Protein AF-A0A4V5ZZ58-F1 (afdb_monomer_lite)

Secondary structure (DSSP, 8-state):
-PPPHHHHHHHHHHHHHHHHHHHHTT-SS--PPP--EEEETTTTEEEE------BSS-HHHHHHTT---EEGGGGTS-TT-EE--S-S-HHHHHHHHHHHHHHHHHHHHT---

Structure (mmCIF, N/CA/C/O backbone):
data_AF-A0A4V5ZZ58-F1
#
_entry.id   AF-A0A4V5ZZ58-F1
#
loop_
_atom_site.group_PDB
_atom_site.id
_atom_site.type_symbol
_atom_site.label_atom_id
_atom_site.label_alt_id
_atom_site.label_comp_id
_atom_site.label_asym_id
_atom_site.label_entity_id
_atom_site.label_seq_id
_atom_site.pdbx_PDB_ins_code
_atom_site.Cartn_x
_atom_site.Cartn_y
_atom_site.Cartn_z
_atom_site.occupancy
_atom_site.B_iso_or_equiv
_atom_site.auth_seq_id
_atom_site.auth_comp_id
_atom_site.auth_asym_id
_atom_site.auth_atom_id
_atom_site.pdbx_PDB_model_num
ATOM 1 N N . MET A 1 1 ? -9.310 16.279 23.016 1.00 46.38 1 MET A N 1
ATOM 2 C CA . MET A 1 1 ? -9.8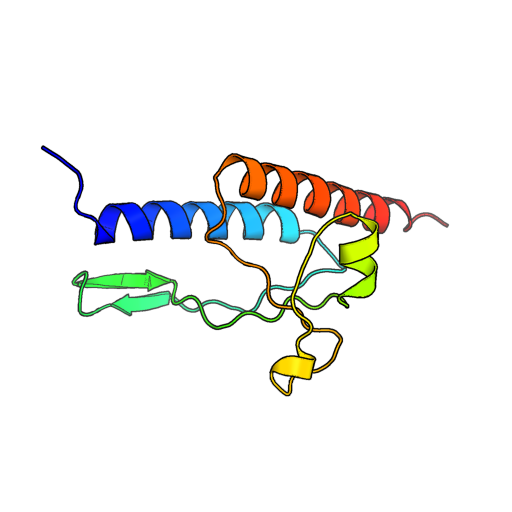75 14.924 22.858 1.00 46.38 1 MET A CA 1
ATOM 3 C C . MET A 1 1 ? -9.205 14.312 21.644 1.00 46.38 1 MET A C 1
ATOM 5 O O . MET A 1 1 ? -9.253 14.936 20.596 1.00 46.38 1 MET A O 1
ATOM 9 N N . GLY A 1 2 ? -8.466 13.216 21.815 1.00 61.75 2 GLY A N 1
ATOM 10 C CA . GLY A 1 2 ? -7.786 12.545 20.703 1.00 61.75 2 GLY A CA 1
ATOM 11 C C . GLY A 1 2 ? -8.760 11.665 19.925 1.00 61.75 2 GLY A C 1
ATOM 12 O O . GLY A 1 2 ? -9.685 11.115 20.521 1.00 61.75 2 GLY A O 1
ATOM 13 N N . GLU A 1 3 ? -8.560 11.550 18.615 1.00 74.06 3 GLU A N 1
ATOM 14 C CA . GLU A 1 3 ? -9.274 10.570 17.794 1.00 74.06 3 GLU A CA 1
ATOM 15 C C . GLU A 1 3 ? -8.974 9.140 18.271 1.00 74.06 3 GLU A C 1
ATOM 17 O O . GLU A 1 3 ? -7.885 8.843 18.772 1.00 74.06 3 GLU A O 1
ATOM 22 N N . ASN A 1 4 ? -9.949 8.240 18.116 1.00 88.25 4 ASN A N 1
ATOM 23 C CA . ASN A 1 4 ? -9.780 6.824 18.419 1.00 88.25 4 ASN A CA 1
ATOM 24 C C . ASN A 1 4 ? -8.668 6.235 17.532 1.00 88.25 4 ASN A C 1
ATOM 26 O O . ASN A 1 4 ? -8.698 6.383 16.310 1.00 88.25 4 ASN A O 1
ATOM 30 N N . PHE A 1 5 ? -7.709 5.525 18.136 1.00 90.00 5 PHE A N 1
ATOM 31 C CA . PHE A 1 5 ? -6.580 4.909 17.431 1.00 90.00 5 PHE A CA 1
ATOM 32 C C . PHE A 1 5 ? -7.003 4.067 16.216 1.00 90.00 5 PHE A C 1
ATOM 34 O O . PHE A 1 5 ? -6.342 4.106 15.175 1.00 90.00 5 PHE A O 1
ATOM 41 N N . PHE A 1 6 ? -8.099 3.311 16.331 1.00 88.25 6 PHE A N 1
ATOM 42 C CA . PHE A 1 6 ? -8.598 2.464 15.251 1.00 88.25 6 PHE A CA 1
ATOM 43 C C . PHE A 1 6 ? -9.197 3.284 14.108 1.00 88.25 6 PHE A C 1
ATOM 45 O O . PHE A 1 6 ? -8.939 2.977 12.946 1.00 88.25 6 PHE A O 1
ATOM 52 N N . GLU A 1 7 ? -9.948 4.339 14.424 1.00 87.31 7 GLU A N 1
ATOM 53 C CA . GLU A 1 7 ? -10.542 5.235 13.424 1.00 87.31 7 GLU A CA 1
ATOM 54 C C . GLU A 1 7 ? -9.459 6.016 12.682 1.00 87.31 7 GLU A C 1
ATOM 56 O O . GLU A 1 7 ? -9.459 6.041 11.450 1.00 87.31 7 GLU A O 1
ATOM 61 N N . TYR A 1 8 ? -8.485 6.551 13.422 1.00 89.75 8 TYR A N 1
ATOM 62 C CA . TYR A 1 8 ? -7.332 7.254 12.870 1.00 89.75 8 TYR A CA 1
ATOM 63 C C . TYR A 1 8 ? -6.489 6.340 11.969 1.00 89.75 8 TYR A C 1
ATOM 65 O O . TYR A 1 8 ? -6.187 6.664 10.823 1.00 89.75 8 TYR A O 1
ATOM 73 N N . SER A 1 9 ? -6.146 5.140 12.440 1.00 88.69 9 SER A N 1
ATOM 74 C CA . SER A 1 9 ? -5.342 4.202 11.644 1.00 88.69 9 SER A CA 1
ATOM 75 C C . SER A 1 9 ? -6.087 3.733 10.391 1.00 88.69 9 SER A C 1
ATOM 77 O O . SER A 1 9 ? -5.491 3.593 9.318 1.00 88.69 9 SER A O 1
ATOM 79 N N . HIS A 1 10 ? -7.398 3.503 10.508 1.00 87.44 10 HIS A N 1
ATOM 80 C CA . HIS A 1 10 ? -8.242 3.125 9.382 1.00 87.44 10 HIS A CA 1
ATOM 81 C C . HIS A 1 10 ? -8.364 4.258 8.355 1.00 87.44 10 HIS A C 1
ATOM 83 O O . HIS A 1 10 ? -8.265 3.983 7.158 1.00 87.44 10 HIS A O 1
ATOM 89 N N . SER A 1 11 ? -8.536 5.515 8.783 1.00 89.06 11 SER A N 1
ATOM 90 C CA . SER A 1 11 ? -8.635 6.664 7.873 1.00 89.06 11 SER A CA 1
ATOM 91 C C . SER A 1 11 ? -7.345 6.857 7.070 1.00 89.06 11 SER A C 1
ATOM 93 O O . SER A 1 11 ? -7.405 6.935 5.841 1.00 89.06 11 SER A O 1
ATOM 95 N N . ILE A 1 12 ? -6.183 6.786 7.729 1.00 92.06 12 ILE A N 1
ATOM 96 C CA . ILE A 1 12 ? -4.867 6.882 7.083 1.00 92.06 12 ILE A CA 1
ATOM 97 C C . ILE A 1 12 ? -4.669 5.758 6.062 1.00 92.06 12 ILE A C 1
ATOM 99 O O . ILE A 1 12 ? -4.280 6.003 4.919 1.00 92.06 12 ILE A O 1
ATOM 103 N N . LEU A 1 13 ? -4.943 4.504 6.434 1.00 89.81 13 LEU A N 1
ATOM 104 C CA . LEU A 1 13 ? -4.768 3.381 5.509 1.00 89.81 13 LEU A CA 1
ATOM 105 C C . LEU A 1 13 ? -5.755 3.432 4.343 1.00 89.81 13 LEU A C 1
ATOM 107 O O . LEU A 1 13 ? -5.369 3.117 3.215 1.00 89.81 13 LEU A O 1
ATOM 111 N N . LYS A 1 14 ? -6.999 3.853 4.588 1.00 88.31 14 LYS A N 1
ATOM 112 C CA . LYS A 1 14 ? -8.005 4.056 3.543 1.00 88.31 14 LYS A CA 1
ATOM 113 C C . LYS A 1 14 ? -7.530 5.095 2.525 1.00 88.31 14 LYS A C 1
ATOM 115 O O . LYS A 1 14 ? -7.509 4.780 1.335 1.00 88.31 14 LYS A O 1
ATOM 120 N N . GLU A 1 15 ? -7.084 6.265 2.983 1.00 91.94 15 GLU A N 1
ATOM 121 C CA . GLU A 1 15 ? -6.559 7.333 2.121 1.00 91.94 15 GLU A CA 1
ATOM 122 C C . GLU A 1 15 ? -5.373 6.835 1.285 1.00 91.94 15 GLU A C 1
ATOM 124 O O . GLU A 1 15 ? -5.353 6.974 0.059 1.00 91.94 15 GLU A O 1
ATOM 129 N N . ARG A 1 16 ? -4.396 6.175 1.919 1.00 92.88 16 ARG A N 1
ATOM 130 C CA . ARG A 1 16 ? -3.221 5.638 1.216 1.00 92.88 16 ARG A CA 1
ATOM 131 C C . ARG A 1 16 ? -3.605 4.628 0.138 1.00 92.88 16 ARG A C 1
ATOM 133 O O . ARG A 1 16 ? -3.052 4.651 -0.962 1.00 92.88 16 ARG A O 1
ATOM 140 N N . TRP A 1 17 ? -4.567 3.754 0.424 1.00 89.12 17 TRP A N 1
ATOM 141 C CA . TRP A 1 17 ? -5.080 2.794 -0.550 1.00 89.12 17 TRP A CA 1
ATOM 142 C C . TRP A 1 17 ? -5.814 3.461 -1.718 1.00 89.12 17 TRP A C 1
ATOM 144 O O . TRP A 1 17 ? -5.683 3.002 -2.853 1.00 89.12 17 TRP A O 1
ATOM 154 N N . GLU A 1 18 ? -6.579 4.522 -1.467 1.00 89.44 18 GLU A N 1
ATOM 155 C CA . GLU A 1 18 ? 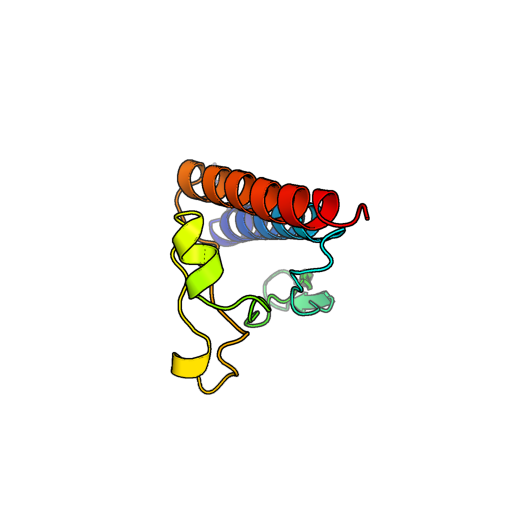-7.255 5.304 -2.510 1.00 89.44 18 GLU A CA 1
ATOM 156 C C . GLU A 1 18 ? -6.249 6.021 -3.413 1.00 89.44 18 GLU A C 1
ATOM 158 O O . GLU A 1 18 ? -6.326 5.896 -4.637 1.00 89.44 18 GLU A O 1
ATOM 163 N N . ARG A 1 19 ? -5.245 6.678 -2.827 1.00 93.00 19 ARG A N 1
ATOM 164 C CA . ARG A 1 19 ? -4.175 7.361 -3.567 1.00 93.00 19 ARG A CA 1
ATOM 165 C C . ARG A 1 19 ? -3.370 6.395 -4.429 1.00 93.00 19 ARG A C 1
ATOM 167 O O . ARG A 1 19 ? -3.174 6.652 -5.614 1.00 93.00 19 ARG A O 1
ATOM 174 N N . LEU A 1 20 ? -2.977 5.249 -3.873 1.00 90.88 20 LEU A N 1
ATOM 175 C CA . LEU A 1 20 ? -2.288 4.205 -4.629 1.00 90.88 20 LEU A CA 1
ATOM 176 C C . LEU A 1 20 ? -3.142 3.697 -5.797 1.00 90.88 20 LEU A C 1
ATOM 178 O O . LEU A 1 20 ? -2.642 3.588 -6.916 1.00 90.88 20 LEU A O 1
ATOM 182 N N . ARG A 1 21 ? -4.431 3.411 -5.559 1.00 88.19 21 ARG A N 1
ATOM 183 C CA . ARG A 1 21 ? -5.361 2.989 -6.618 1.00 88.19 21 ARG A CA 1
ATOM 184 C C . ARG A 1 21 ? -5.465 4.026 -7.724 1.00 88.19 21 ARG A C 1
ATOM 186 O O . ARG A 1 21 ? -5.475 3.632 -8.881 1.00 88.19 21 ARG A O 1
ATOM 193 N N . ASN A 1 22 ? -5.516 5.311 -7.386 1.00 90.00 22 ASN A N 1
ATOM 194 C CA . ASN A 1 22 ? -5.578 6.379 -8.379 1.00 90.00 22 ASN A CA 1
ATOM 195 C C . ASN A 1 22 ? -4.328 6.404 -9.266 1.00 90.00 22 ASN A C 1
ATOM 197 O O . ASN A 1 22 ? -4.473 6.471 -10.483 1.00 90.00 22 ASN A O 1
ATOM 201 N N . VAL A 1 23 ? -3.132 6.255 -8.684 1.00 89.81 23 VAL A N 1
ATOM 202 C CA . VAL A 1 23 ? -1.869 6.195 -9.444 1.00 89.81 23 VAL A CA 1
ATOM 203 C C . VAL A 1 23 ? -1.843 4.991 -10.390 1.00 89.81 23 VAL A C 1
ATOM 205 O O . VAL A 1 23 ? -1.512 5.125 -11.564 1.00 89.81 23 VAL A O 1
ATOM 208 N N . VAL A 1 24 ? -2.241 3.804 -9.922 1.00 87.25 24 VAL A N 1
ATOM 209 C CA . VAL A 1 24 ? -2.171 2.587 -10.751 1.00 87.25 24 VAL A CA 1
ATOM 210 C C . VAL A 1 24 ? -3.371 2.384 -11.681 1.00 87.25 24 VAL A C 1
ATOM 212 O O . VAL A 1 24 ? -3.320 1.489 -12.520 1.00 87.25 24 VAL A O 1
ATOM 215 N N . LYS A 1 25 ? -4.452 3.168 -11.548 1.00 85.06 25 LYS A N 1
ATOM 216 C CA . LYS A 1 25 ? -5.736 2.944 -12.243 1.00 85.06 25 LYS A CA 1
ATOM 217 C C . LYS A 1 25 ? -5.578 2.839 -13.759 1.00 85.06 25 LYS A C 1
ATOM 219 O O . LYS A 1 25 ? -6.248 2.023 -14.384 1.00 85.06 25 LYS A O 1
ATOM 224 N N . ASN A 1 26 ? -4.687 3.650 -14.322 1.00 77.75 26 ASN A N 1
ATOM 225 C CA . ASN A 1 26 ? -4.427 3.716 -15.761 1.00 77.75 26 ASN A CA 1
ATOM 226 C C . ASN A 1 26 ? -3.149 2.967 -16.167 1.00 77.75 26 ASN A C 1
ATOM 228 O O . ASN A 1 26 ? -2.710 3.058 -17.313 1.00 77.75 26 ASN A O 1
ATOM 232 N N . SER A 1 27 ? -2.526 2.239 -15.240 1.00 81.56 27 SER A N 1
ATOM 233 C CA . SER A 1 27 ? -1.325 1.477 -15.542 1.00 81.56 27 SER A CA 1
ATOM 234 C C . SER A 1 27 ? -1.662 0.205 -16.309 1.00 81.56 27 SER A C 1
ATOM 236 O O . SER A 1 27 ? -2.523 -0.574 -15.907 1.00 81.56 27 SER A O 1
ATOM 238 N N . ARG A 1 28 ? -0.911 -0.056 -17.382 1.00 77.88 28 ARG A N 1
ATOM 239 C CA . ARG A 1 28 ? -0.925 -1.351 -18.083 1.00 77.88 28 ARG A CA 1
ATOM 240 C C . ARG A 1 28 ? 0.071 -2.357 -17.498 1.00 77.88 28 ARG A C 1
ATOM 242 O O . ARG A 1 28 ? 0.047 -3.526 -17.869 1.00 77.88 28 ARG A O 1
ATOM 249 N N . VAL A 1 29 ? 0.947 -1.907 -16.596 1.00 76.06 29 VAL A N 1
ATOM 250 C CA . VAL A 1 29 ? 2.047 -2.709 -16.034 1.00 76.06 29 VAL A CA 1
ATOM 251 C C . VAL A 1 29 ? 1.867 -3.080 -14.572 1.00 76.06 29 VAL A C 1
ATOM 253 O O . VAL A 1 29 ? 2.442 -4.070 -14.130 1.00 76.06 29 VAL A O 1
ATOM 256 N N . PHE A 1 30 ? 1.050 -2.335 -13.830 1.00 79.62 30 PHE A N 1
ATOM 257 C CA . PHE A 1 30 ? 0.700 -2.666 -12.457 1.00 79.62 30 PHE A CA 1
ATOM 258 C C . PHE A 1 30 ? -0.742 -3.132 -12.370 1.00 79.62 30 PHE A C 1
ATOM 260 O O . PHE A 1 30 ? -1.648 -2.542 -12.947 1.00 79.62 30 PHE A O 1
ATOM 267 N N . SER A 1 31 ? -0.964 -4.159 -11.558 1.00 79.38 31 SER A N 1
ATOM 268 C CA . SER A 1 31 ? -2.297 -4.510 -11.092 1.00 79.38 31 SER A CA 1
ATOM 269 C C . SER A 1 31 ? -2.282 -4.635 -9.581 1.00 79.38 31 SER A C 1
ATOM 271 O O . SER A 1 31 ? -1.354 -5.226 -9.017 1.00 79.38 31 SER A O 1
ATOM 273 N N . LEU A 1 32 ? -3.347 -4.161 -8.954 1.00 83.12 32 LEU A N 1
ATOM 274 C CA . LEU A 1 32 ? -3.646 -4.433 -7.556 1.00 83.12 32 LEU A CA 1
ATOM 275 C C . LEU A 1 32 ? -4.674 -5.564 -7.465 1.00 83.12 32 LEU A C 1
ATOM 277 O O . LEU A 1 32 ? -5.476 -5.731 -8.391 1.00 83.12 32 LEU A O 1
ATOM 281 N N . PRO A 1 33 ? -4.688 -6.337 -6.368 1.00 79.31 33 PRO A N 1
ATOM 282 C CA . PRO A 1 33 ? -5.806 -7.236 -6.109 1.00 79.31 33 PRO A CA 1
ATOM 283 C C . PRO A 1 33 ? -7.112 -6.437 -5.979 1.00 79.31 33 PRO A C 1
ATOM 285 O O . PRO A 1 33 ? -7.130 -5.250 -5.635 1.00 79.31 33 PRO A O 1
ATOM 288 N N . LYS A 1 34 ? -8.229 -7.114 -6.237 1.00 75.69 34 LYS A N 1
ATOM 289 C CA . LYS A 1 34 ? -9.554 -6.547 -5.993 1.00 75.69 34 LYS A CA 1
ATOM 290 C C . LYS A 1 34 ? -9.857 -6.618 -4.499 1.00 75.69 34 LYS A C 1
ATOM 292 O O . LYS A 1 34 ? -9.648 -7.654 -3.875 1.00 75.69 34 LYS A O 1
ATOM 297 N N . TYR A 1 35 ? -10.384 -5.528 -3.953 1.00 73.56 35 TYR A N 1
ATOM 298 C CA . TYR A 1 35 ? -10.793 -5.446 -2.555 1.00 73.56 35 TYR A CA 1
ATOM 299 C C . TYR A 1 35 ? -12.311 -5.339 -2.471 1.00 73.56 35 TYR A C 1
ATOM 301 O O . TYR A 1 35 ? -12.850 -4.280 -2.809 1.00 73.56 35 TYR A O 1
ATOM 309 N N . PRO A 1 36 ? -13.015 -6.414 -2.078 1.00 77.69 36 PRO A N 1
ATOM 310 C CA . PRO A 1 36 ? -14.450 -6.338 -1.870 1.00 77.69 36 PRO A CA 1
ATOM 311 C C . PRO A 1 36 ? -14.771 -5.448 -0.662 1.00 77.69 36 PRO A C 1
ATOM 313 O O . PRO A 1 36 ? -13.970 -5.298 0.267 1.00 77.69 36 PRO A O 1
ATOM 316 N N . ARG A 1 37 ? -15.961 -4.840 -0.698 1.00 83.06 37 ARG A N 1
ATOM 317 C CA . ARG A 1 37 ? -16.580 -4.272 0.501 1.00 83.06 37 ARG A CA 1
ATOM 318 C C . ARG A 1 37 ? -17.200 -5.413 1.292 1.00 83.06 37 ARG A C 1
ATOM 320 O O . ARG A 1 37 ? -17.891 -6.235 0.700 1.00 83.06 37 ARG A O 1
ATOM 327 N N . ASP A 1 38 ? -16.963 -5.421 2.594 1.00 87.38 38 ASP A N 1
ATOM 328 C CA . ASP A 1 38 ? -17.515 -6.414 3.509 1.00 87.38 38 ASP A CA 1
ATOM 329 C C . ASP A 1 38 ? -17.936 -5.758 4.827 1.00 87.38 38 ASP A C 1
ATOM 331 O O . ASP A 1 38 ? -17.504 -4.645 5.140 1.00 87.38 38 ASP A O 1
ATOM 335 N N . TYR A 1 39 ? -18.807 -6.419 5.578 1.00 88.19 39 TYR A N 1
ATOM 336 C CA . TYR A 1 39 ? -19.306 -5.912 6.847 1.00 88.19 39 TYR A CA 1
ATOM 337 C C . TYR A 1 39 ? -18.275 -6.121 7.960 1.00 88.19 39 TYR A C 1
ATOM 339 O O . TYR A 1 39 ? -17.784 -7.227 8.185 1.00 88.19 39 TYR A O 1
ATOM 347 N N . CYS A 1 40 ? -17.937 -5.051 8.678 1.00 88.38 40 CYS A N 1
ATOM 348 C CA . CYS A 1 40 ? -17.017 -5.096 9.804 1.00 88.38 40 CYS A CA 1
ATOM 349 C C . CYS A 1 40 ? -17.793 -5.032 11.122 1.00 88.38 40 CYS A C 1
ATOM 351 O O . CYS A 1 40 ? -18.318 -3.985 11.495 1.00 88.38 40 CYS A O 1
ATOM 353 N N . ASN A 1 41 ? -17.797 -6.136 11.875 1.00 91.69 41 ASN A N 1
ATOM 354 C CA . ASN A 1 41 ? -18.474 -6.210 13.177 1.00 91.69 41 ASN A CA 1
ATOM 355 C C . ASN A 1 41 ? -17.903 -5.232 14.215 1.00 91.69 41 ASN A C 1
ATOM 357 O O . ASN A 1 41 ? -18.620 -4.814 15.114 1.00 91.69 41 ASN A O 1
ATOM 361 N N . PHE A 1 42 ? -16.623 -4.865 14.098 1.00 88.56 42 PHE A N 1
ATOM 362 C CA . PHE A 1 42 ? -15.980 -3.934 15.026 1.00 88.56 42 PHE A CA 1
ATOM 363 C C . PHE A 1 42 ? -16.471 -2.493 14.836 1.00 88.56 42 PHE A C 1
ATOM 365 O O . PHE A 1 42 ? -16.737 -1.803 15.813 1.00 88.56 42 PHE A O 1
ATOM 372 N N . THR A 1 43 ? -16.610 -2.038 13.585 1.00 84.88 43 THR A N 1
ATOM 373 C CA . THR A 1 43 ? -17.077 -0.674 13.273 1.00 84.88 43 THR A CA 1
ATOM 374 C C . THR A 1 43 ? -18.592 -0.590 13.089 1.00 84.88 43 THR A C 1
ATOM 376 O O . THR A 1 43 ? -19.127 0.510 12.955 1.00 84.88 43 THR A O 1
ATOM 379 N N . GLY A 1 44 ? -19.277 -1.735 13.013 1.00 88.75 44 GLY A N 1
ATOM 380 C CA . GLY A 1 44 ? -20.706 -1.831 12.718 1.00 88.75 44 GLY A CA 1
ATOM 381 C C . GLY A 1 44 ? -21.083 -1.395 11.298 1.00 88.75 44 GLY A C 1
ATOM 382 O O . GLY A 1 44 ? -22.255 -1.137 11.037 1.00 88.75 44 GLY A O 1
ATOM 383 N N . ASN A 1 45 ? -20.114 -1.280 10.384 1.00 85.69 45 ASN A N 1
ATOM 384 C CA . ASN A 1 45 ? -20.287 -0.689 9.056 1.00 85.69 45 ASN A CA 1
ATOM 385 C C . ASN A 1 45 ? -19.587 -1.504 7.958 1.00 85.69 45 ASN A C 1
ATOM 387 O O . ASN A 1 45 ? -18.702 -2.316 8.223 1.00 85.69 45 ASN A O 1
ATOM 391 N N . PHE A 1 46 ? -19.954 -1.258 6.696 1.00 83.69 46 PHE A N 1
ATOM 392 C CA . PHE A 1 46 ? -19.246 -1.839 5.553 1.00 83.69 46 PHE A CA 1
ATOM 393 C C . PHE A 1 46 ? -17.896 -1.148 5.327 1.00 83.69 46 PHE A C 1
ATOM 395 O O . PHE A 1 46 ? -17.827 0.064 5.112 1.00 83.69 46 PHE A O 1
ATOM 402 N N . CYS A 1 47 ? -16.825 -1.936 5.300 1.00 78.06 47 CYS A N 1
ATOM 403 C CA . CYS A 1 47 ? -15.449 -1.486 5.121 1.00 78.06 47 CYS A CA 1
ATOM 404 C C . CYS A 1 47 ? -14.791 -2.198 3.931 1.00 78.06 47 CYS A C 1
ATOM 406 O O . CYS A 1 47 ? -15.195 -3.284 3.516 1.00 78.06 47 CYS A O 1
ATOM 408 N N . MET A 1 48 ? -13.757 -1.583 3.352 1.00 70.94 48 MET A N 1
ATOM 409 C CA . MET A 1 48 ? -12.924 -2.268 2.361 1.00 70.94 48 MET A CA 1
ATOM 410 C C . MET A 1 48 ? -11.980 -3.232 3.072 1.00 70.94 48 MET A C 1
ATOM 412 O O . MET A 1 48 ? -11.183 -2.807 3.907 1.00 70.94 48 MET A O 1
ATOM 416 N N . VAL A 1 49 ? -12.019 -4.509 2.701 1.00 63.94 49 VAL A N 1
ATOM 417 C CA . VAL A 1 49 ? -11.107 -5.503 3.270 1.00 63.94 49 VAL A CA 1
ATOM 418 C C . VAL A 1 49 ? -9.838 -5.543 2.430 1.00 63.94 49 VAL A C 1
ATOM 420 O O . VAL A 1 49 ? -9.850 -6.004 1.287 1.00 63.94 49 VAL A O 1
ATOM 423 N N . ALA A 1 50 ? -8.732 -5.051 2.991 1.00 60.50 50 ALA A N 1
ATOM 424 C CA . ALA A 1 50 ? -7.420 -5.173 2.371 1.00 60.50 50 ALA A CA 1
ATOM 425 C C . ALA A 1 50 ? -6.953 -6.637 2.438 1.00 60.50 50 ALA A C 1
ATOM 427 O O . ALA A 1 50 ? -6.464 -7.113 3.457 1.00 60.50 50 ALA A O 1
ATOM 428 N N . GLN A 1 51 ? -7.108 -7.365 1.338 1.00 55.44 51 GLN A N 1
ATOM 429 C CA . GLN A 1 51 ? -6.446 -8.649 1.116 1.00 55.44 51 GLN A CA 1
ATOM 430 C C . GLN A 1 51 ? -4.937 -8.449 0.862 1.00 55.44 51 GLN A C 1
ATOM 432 O O . GLN A 1 51 ? -4.494 -7.400 0.379 1.00 55.44 51 GLN A O 1
ATOM 437 N N . GLN A 1 52 ? -4.123 -9.459 1.172 1.00 54.59 52 GLN A N 1
ATOM 438 C CA . GLN A 1 52 ? -2.690 -9.429 0.865 1.00 54.59 52 GLN A CA 1
ATOM 439 C C . GLN A 1 52 ? -2.502 -9.311 -0.652 1.00 54.59 52 GLN A C 1
ATOM 441 O O . GLN A 1 52 ? -2.759 -10.246 -1.406 1.00 54.59 52 GLN A O 1
ATOM 446 N N . GLY A 1 53 ? -2.111 -8.120 -1.101 1.00 49.09 53 GLY A N 1
ATOM 447 C CA . GLY A 1 53 ? -1.966 -7.803 -2.510 1.00 49.09 53 GLY A CA 1
ATOM 448 C C . GLY A 1 53 ? -0.554 -8.007 -2.994 1.00 49.09 53 GLY A C 1
ATOM 449 O O . GLY A 1 53 ? 0.344 -7.264 -2.607 1.00 49.09 53 GLY A O 1
ATOM 450 N N . GLY A 1 54 ? -0.371 -8.989 -3.872 1.00 53.69 54 GLY A N 1
ATOM 451 C CA . GLY A 1 54 ? 0.815 -9.062 -4.708 1.00 53.69 54 GLY A CA 1
ATOM 452 C C . GLY A 1 54 ? 0.719 -8.021 -5.823 1.00 53.69 54 GLY A C 1
ATOM 453 O O . GLY A 1 54 ? -0.217 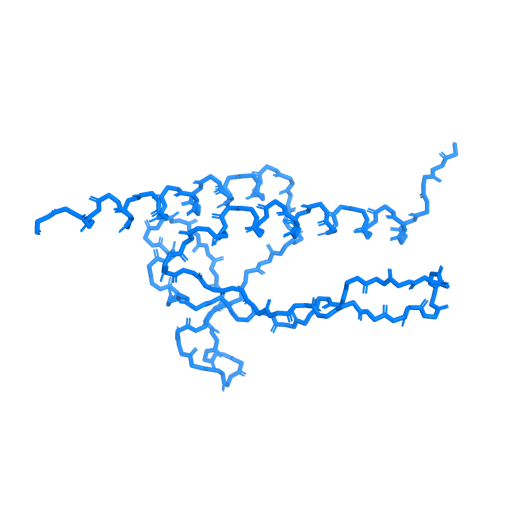-8.062 -6.619 1.00 53.69 54 GLY A O 1
ATOM 454 N N . TYR A 1 55 ? 1.671 -7.097 -5.906 1.00 60.16 55 TYR A N 1
ATOM 455 C CA . TYR A 1 55 ? 1.775 -6.185 -7.049 1.00 60.16 55 TYR A CA 1
ATOM 456 C C . TYR A 1 55 ? 2.393 -6.951 -8.214 1.00 60.16 55 TYR A C 1
ATOM 458 O O . TYR A 1 55 ? 3.460 -7.521 -8.022 1.00 60.16 55 TYR A O 1
ATOM 466 N N . ARG A 1 56 ? 1.777 -6.958 -9.403 1.00 60.31 56 ARG A N 1
ATOM 467 C CA . ARG A 1 56 ? 2.272 -7.711 -10.577 1.00 60.31 56 ARG A CA 1
ATOM 468 C C . ARG A 1 56 ? 3.479 -7.057 -11.281 1.00 60.31 56 ARG A C 1
ATOM 470 O O . ARG A 1 56 ? 3.462 -6.891 -12.496 1.00 60.31 56 ARG A O 1
ATOM 477 N N . LEU A 1 57 ? 4.519 -6.691 -10.536 1.00 66.88 57 LEU A N 1
ATOM 478 C CA . LEU A 1 57 ? 5.814 -6.303 -11.086 1.00 66.88 57 LEU A CA 1
ATOM 479 C C . LEU A 1 57 ? 6.939 -7.032 -10.347 1.00 66.88 57 LEU A C 1
ATOM 481 O O . LEU A 1 57 ? 6.912 -7.118 -9.124 1.00 66.88 57 LEU A O 1
ATOM 485 N N . GLY A 1 58 ? 7.928 -7.534 -11.087 1.00 69.06 58 GLY A N 1
ATOM 486 C CA . GLY A 1 58 ? 9.105 -8.165 -10.493 1.00 69.06 58 GLY A CA 1
ATOM 487 C C . GLY A 1 58 ? 9.920 -7.196 -9.635 1.00 69.06 58 GLY A C 1
ATOM 488 O O . GLY A 1 58 ? 10.005 -6.003 -9.931 1.00 69.06 58 GLY A O 1
ATOM 489 N N . GLU A 1 59 ? 10.548 -7.724 -8.584 1.00 79.31 59 GLU A N 1
ATOM 490 C CA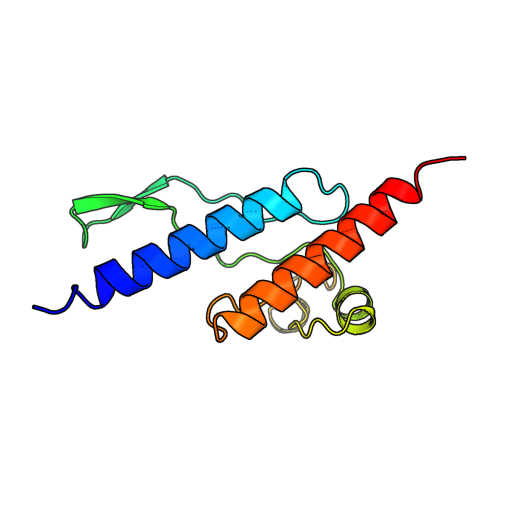 . GLU A 1 59 ? 11.334 -6.945 -7.615 1.00 79.31 59 GLU A CA 1
ATOM 491 C C . GLU A 1 59 ? 12.467 -6.131 -8.275 1.00 79.31 59 GLU A C 1
ATOM 493 O O . GLU A 1 59 ? 12.757 -5.020 -7.835 1.00 79.31 59 GLU A O 1
ATOM 498 N N . SER A 1 60 ? 13.068 -6.639 -9.357 1.00 81.31 60 SER A N 1
ATOM 499 C CA . SER A 1 60 ? 14.170 -5.987 -10.082 1.00 81.31 60 SER A CA 1
ATOM 500 C C . SER A 1 60 ? 13.792 -4.618 -10.659 1.00 81.31 60 SER A C 1
ATOM 502 O O . SER A 1 60 ? 14.464 -3.632 -10.368 1.00 81.31 60 SER A O 1
ATOM 504 N N . ARG A 1 61 ? 12.671 -4.520 -11.387 1.00 80.81 61 ARG A N 1
ATOM 505 C CA . ARG A 1 61 ? 12.213 -3.259 -12.008 1.00 80.81 61 ARG A CA 1
ATOM 506 C C . ARG A 1 61 ? 11.880 -2.174 -10.983 1.00 80.81 61 ARG A C 1
ATOM 508 O O . ARG A 1 61 ? 12.054 -0.986 -11.242 1.00 80.81 61 ARG A O 1
ATOM 515 N N . LEU A 1 62 ? 11.392 -2.574 -9.808 1.00 86.75 62 LEU A N 1
ATOM 516 C CA . LEU A 1 62 ? 11.149 -1.645 -8.702 1.00 86.75 62 LEU A CA 1
ATOM 517 C C . LEU A 1 62 ? 12.459 -1.154 -8.087 1.00 86.75 62 LEU A C 1
ATOM 519 O O . LEU A 1 62 ? 12.593 0.037 -7.805 1.00 86.75 62 LEU A O 1
ATOM 523 N N . ARG A 1 63 ? 13.444 -2.045 -7.934 1.00 88.19 63 ARG A N 1
ATOM 524 C CA . ARG A 1 63 ? 14.772 -1.690 -7.417 1.00 88.19 63 ARG A CA 1
ATOM 525 C C . ARG A 1 63 ? 15.504 -0.688 -8.308 1.00 88.19 63 ARG A C 1
ATOM 527 O O . ARG A 1 63 ? 16.144 0.203 -7.760 1.00 88.19 63 ARG A O 1
ATOM 534 N N . GLU A 1 64 ? 15.360 -0.776 -9.632 1.00 88.12 64 GLU A N 1
ATOM 535 C CA . GLU A 1 64 ? 15.902 0.211 -10.590 1.00 88.12 64 GLU A CA 1
ATOM 536 C C . GLU A 1 64 ? 15.415 1.639 -10.301 1.00 88.12 64 GLU A C 1
ATOM 538 O O . GLU A 1 64 ? 16.159 2.601 -10.455 1.00 88.12 64 GLU A O 1
ATOM 543 N N . HIS A 1 65 ? 14.188 1.772 -9.795 1.00 88.00 65 HIS A N 1
ATOM 544 C CA . HIS A 1 65 ? 13.574 3.049 -9.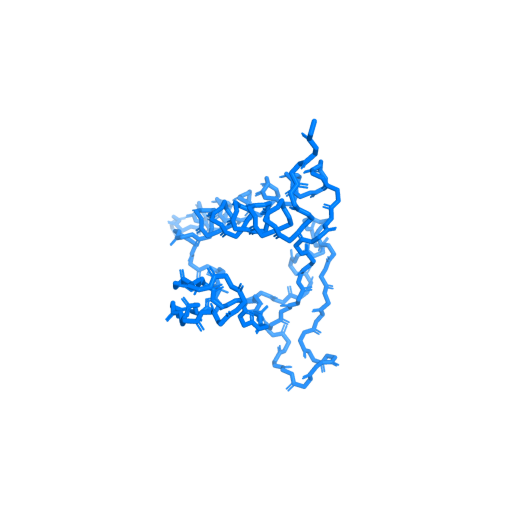428 1.00 88.00 65 HIS A CA 1
ATOM 545 C C . HIS A 1 65 ? 13.677 3.335 -7.925 1.00 88.00 65 HIS A C 1
ATOM 547 O O . HIS A 1 65 ? 12.908 4.124 -7.377 1.00 88.00 65 HIS A O 1
ATOM 553 N N . GLN A 1 66 ? 14.610 2.675 -7.233 1.00 89.88 66 GLN A N 1
ATOM 554 C CA . GLN A 1 66 ? 14.846 2.824 -5.797 1.00 89.88 66 GLN A CA 1
ATOM 555 C C . GLN A 1 66 ? 13.609 2.508 -4.930 1.00 89.88 66 GLN A C 1
ATOM 557 O O . GLN A 1 66 ? 13.458 3.035 -3.825 1.00 89.88 66 GLN A O 1
ATOM 562 N N . ILE A 1 67 ? 12.715 1.637 -5.406 1.00 89.69 67 ILE A N 1
ATOM 563 C CA . ILE A 1 67 ? 11.586 1.113 -4.635 1.00 89.69 67 ILE A CA 1
ATOM 564 C C . ILE A 1 67 ? 11.971 -0.272 -4.110 1.00 89.69 67 ILE A C 1
ATOM 566 O O . ILE A 1 67 ? 12.138 -1.228 -4.867 1.00 89.69 67 ILE A O 1
ATOM 570 N N . ILE A 1 68 ? 12.099 -0.397 -2.789 1.00 86.75 68 ILE A N 1
ATOM 571 C CA . ILE A 1 68 ? 12.408 -1.676 -2.142 1.00 86.75 68 ILE A CA 1
ATOM 572 C C . ILE A 1 68 ? 11.099 -2.408 -1.847 1.00 86.75 68 ILE A C 1
ATOM 574 O O . ILE A 1 68 ? 10.284 -1.959 -1.041 1.00 86.75 68 ILE A O 1
ATOM 578 N N . ALA A 1 69 ? 10.921 -3.568 -2.473 1.00 87.31 69 ALA A N 1
ATOM 579 C CA . ALA A 1 69 ? 9.793 -4.461 -2.243 1.00 87.31 69 ALA A CA 1
ATOM 580 C C . ALA A 1 69 ? 10.288 -5.863 -1.865 1.00 87.31 69 ALA A C 1
ATOM 582 O O . ALA A 1 69 ? 11.463 -6.184 -2.026 1.00 87.31 69 ALA A O 1
ATOM 583 N N . ARG A 1 70 ? 9.398 -6.709 -1.338 1.00 87.50 70 ARG A N 1
ATOM 584 C CA . ARG A 1 70 ? 9.713 -8.124 -1.084 1.00 87.50 70 ARG A CA 1
ATOM 585 C C . ARG A 1 70 ? 9.137 -8.984 -2.206 1.00 87.50 70 ARG A C 1
ATOM 587 O O . ARG A 1 70 ? 7.923 -8.937 -2.390 1.00 87.50 70 ARG A O 1
ATOM 594 N N . SER A 1 71 ? 9.962 -9.769 -2.907 1.00 86.44 71 SER A N 1
ATOM 595 C CA . SER A 1 71 ? 9.489 -10.742 -3.906 1.00 86.44 71 SER A CA 1
ATOM 596 C C . SER A 1 71 ? 8.429 -11.682 -3.331 1.00 86.44 71 SER A C 1
ATOM 598 O O . SER A 1 71 ? 8.537 -12.162 -2.198 1.00 86.44 71 SER A O 1
ATOM 600 N N . GLY A 1 72 ? 7.413 -11.950 -4.147 1.00 85.44 72 GLY A N 1
ATOM 601 C CA . GLY A 1 72 ? 6.341 -12.902 -3.897 1.00 85.44 72 GLY A CA 1
ATOM 602 C C . GLY A 1 72 ? 6.832 -14.341 -3.767 1.00 85.44 72 GLY A C 1
ATOM 603 O O . GLY A 1 72 ? 6.188 -15.117 -3.069 1.00 85.44 72 GLY A O 1
ATOM 604 N N . GLU A 1 73 ? 7.995 -14.686 -4.328 1.00 88.38 73 GLU A N 1
ATOM 605 C CA . GLU A 1 73 ? 8.588 -16.029 -4.196 1.00 88.38 73 GLU A CA 1
ATOM 606 C C . GLU A 1 73 ? 8.846 -16.399 -2.739 1.00 88.38 73 GLU A C 1
ATOM 608 O O . GLU A 1 73 ? 8.617 -17.533 -2.330 1.00 88.38 73 GLU A O 1
ATOM 613 N N . ARG A 1 74 ? 9.210 -15.409 -1.913 1.00 87.62 74 ARG A N 1
ATOM 614 C CA . ARG A 1 74 ? 9.388 -15.591 -0.463 1.00 87.62 74 ARG A CA 1
ATOM 615 C C . ARG A 1 74 ? 8.094 -15.979 0.258 1.00 87.62 74 ARG A C 1
ATOM 617 O O . ARG A 1 74 ? 8.137 -16.351 1.424 1.00 87.62 74 ARG A O 1
ATOM 624 N N . PHE A 1 75 ? 6.958 -15.853 -0.421 1.00 85.19 75 PHE A N 1
ATOM 625 C CA . PHE A 1 75 ? 5.618 -16.154 0.069 1.00 85.19 75 PHE A CA 1
ATOM 626 C C . PHE A 1 75 ? 4.935 -17.255 -0.763 1.00 85.19 75 PHE A C 1
ATOM 628 O O . PHE A 1 75 ? 3.721 -17.410 -0.674 1.00 85.19 75 PHE A O 1
ATOM 635 N N . GLY A 1 76 ? 5.682 -17.992 -1.599 1.00 87.25 76 GLY A N 1
ATOM 636 C CA . GLY A 1 76 ? 5.132 -19.042 -2.465 1.00 87.25 76 GLY A CA 1
ATOM 637 C C . GLY A 1 76 ? 4.309 -18.526 -3.654 1.00 87.25 76 GLY A C 1
ATOM 638 O O . GLY A 1 76 ? 3.602 -19.301 -4.292 1.00 87.25 76 GLY A O 1
ATOM 639 N N . ALA A 1 77 ? 4.379 -17.228 -3.963 1.00 85.50 77 ALA A N 1
ATOM 640 C CA . ALA A 1 77 ? 3.755 -16.633 -5.141 1.00 85.50 77 ALA A CA 1
ATOM 641 C C . ALA A 1 77 ? 4.754 -16.517 -6.305 1.00 85.50 77 ALA A C 1
ATOM 643 O O . ALA A 1 77 ? 5.964 -16.621 -6.132 1.00 85.50 77 ALA A O 1
ATOM 644 N N . SER A 1 78 ? 4.248 -16.248 -7.512 1.00 84.12 78 SER A N 1
ATOM 645 C CA . SER A 1 78 ? 5.104 -15.985 -8.680 1.00 84.12 78 SER A CA 1
ATOM 646 C C . SER A 1 78 ? 6.044 -14.785 -8.435 1.00 84.12 78 SER A C 1
ATOM 648 O O . SER A 1 78 ? 5.581 -13.806 -7.845 1.00 84.12 78 SER A O 1
ATOM 650 N N . PRO A 1 79 ? 7.284 -14.777 -8.976 1.00 83.38 79 PRO A N 1
ATOM 651 C CA . PRO A 1 79 ? 8.220 -13.637 -8.919 1.00 83.38 79 PRO A CA 1
ATOM 652 C C . PRO A 1 79 ? 7.675 -12.352 -9.537 1.00 83.38 79 PRO A C 1
ATOM 654 O O . PRO A 1 79 ? 8.203 -11.267 -9.311 1.00 83.38 79 PRO A O 1
ATOM 657 N N . LYS A 1 80 ? 6.604 -12.462 -10.329 1.00 83.12 80 LYS A N 1
ATOM 658 C CA . LYS A 1 80 ? 5.869 -11.309 -10.840 1.00 83.12 80 LYS A CA 1
ATOM 659 C C . LYS A 1 80 ? 5.143 -10.558 -9.733 1.00 83.12 80 LYS A C 1
ATOM 661 O O . LYS A 1 80 ? 4.751 -9.436 -9.984 1.00 83.12 80 LYS A O 1
ATOM 666 N N . HIS A 1 81 ? 4.919 -11.161 -8.569 1.00 84.81 81 HIS A N 1
ATOM 667 C CA . HIS A 1 81 ? 4.305 -10.501 -7.431 1.00 84.81 81 HIS A CA 1
ATOM 668 C C . HIS A 1 81 ? 5.378 -9.927 -6.517 1.00 84.81 81 HIS A C 1
ATOM 670 O O . HIS A 1 81 ? 6.395 -10.567 -6.268 1.00 84.81 81 HIS A O 1
ATOM 676 N N . VAL A 1 82 ? 5.114 -8.765 -5.939 1.00 88.06 82 VAL A N 1
ATOM 677 C CA . VAL A 1 82 ? 5.878 -8.249 -4.801 1.00 88.06 82 VAL A CA 1
ATOM 678 C C . VAL A 1 82 ? 4.939 -7.809 -3.690 1.00 88.06 82 VAL A C 1
ATOM 680 O O . VAL A 1 82 ? 3.743 -7.651 -3.913 1.00 88.06 82 VAL A O 1
ATOM 683 N N . ARG A 1 83 ? 5.480 -7.575 -2.497 1.00 87.06 83 ARG A N 1
ATOM 684 C CA . ARG A 1 83 ? 4.789 -6.960 -1.364 1.00 87.06 83 ARG A CA 1
ATOM 685 C C . ARG A 1 83 ? 5.482 -5.655 -0.984 1.00 87.06 83 ARG A C 1
ATOM 687 O O . ARG A 1 83 ? 6.683 -5.657 -0.700 1.00 87.06 83 ARG A O 1
ATOM 694 N N . ILE A 1 84 ? 4.716 -4.571 -0.928 1.00 87.88 84 ILE A N 1
ATOM 695 C CA . ILE A 1 84 ? 5.166 -3.228 -0.538 1.00 87.88 84 ILE A CA 1
ATOM 696 C C . ILE A 1 84 ? 4.478 -2.847 0.776 1.00 87.88 84 ILE A C 1
ATOM 698 O O . ILE A 1 84 ? 3.334 -3.231 1.021 1.00 87.88 84 ILE A O 1
ATOM 702 N N . SER A 1 85 ? 5.193 -2.144 1.655 1.00 86.69 85 SER A N 1
ATOM 703 C CA . SER A 1 85 ? 4.628 -1.674 2.922 1.00 86.69 85 SER A CA 1
ATOM 704 C C . SER A 1 85 ? 3.799 -0.411 2.706 1.00 86.69 85 SER A C 1
ATOM 706 O O . SER A 1 85 ? 4.309 0.574 2.181 1.00 86.69 85 SER A O 1
ATOM 708 N N . MET A 1 86 ? 2.553 -0.419 3.180 1.00 87.19 86 MET A N 1
ATOM 709 C CA . MET A 1 86 ? 1.676 0.760 3.212 1.00 87.19 86 MET A CA 1
ATOM 710 C C . MET A 1 86 ? 1.789 1.548 4.526 1.00 87.19 86 MET A C 1
ATOM 712 O O . MET A 1 86 ? 1.099 2.549 4.694 1.00 87.19 86 MET A O 1
ATOM 716 N N . PHE A 1 87 ? 2.646 1.108 5.456 1.00 87.38 87 PHE A N 1
ATOM 717 C CA . PHE A 1 87 ? 2.779 1.653 6.816 1.00 87.38 87 PHE A CA 1
ATOM 718 C C . PHE A 1 87 ? 4.078 2.459 7.020 1.00 87.38 87 PHE A C 1
ATOM 720 O O . PHE A 1 87 ? 4.589 2.574 8.127 1.00 87.38 87 PHE A O 1
ATOM 727 N N . SER A 1 88 ? 4.666 2.979 5.942 1.00 88.81 88 SER A N 1
ATOM 728 C CA . SER A 1 88 ? 5.861 3.831 6.003 1.00 88.81 88 SER A CA 1
ATOM 729 C C . SER A 1 88 ? 5.546 5.243 6.528 1.00 88.81 88 SER A C 1
ATOM 731 O O . SER A 1 88 ? 4.377 5.646 6.522 1.00 88.81 88 SER A O 1
ATOM 733 N N . PRO A 1 89 ? 6.555 6.038 6.927 1.00 93.44 89 PRO A N 1
ATOM 734 C CA . PRO A 1 89 ? 6.372 7.470 7.166 1.00 93.44 89 PRO A CA 1
ATOM 735 C C . PRO A 1 89 ? 5.703 8.173 5.967 1.00 93.44 89 PRO A C 1
ATOM 737 O O . PRO A 1 89 ? 5.897 7.722 4.828 1.00 93.44 89 PRO A O 1
ATOM 740 N N . PRO A 1 90 ? 4.895 9.227 6.186 1.00 93.44 90 PRO A N 1
ATOM 741 C CA . PRO A 1 90 ? 4.180 9.930 5.117 1.00 93.44 90 PRO A CA 1
ATOM 742 C C . PRO A 1 90 ? 5.077 10.364 3.953 1.00 93.44 90 PRO A C 1
ATOM 744 O O . PRO A 1 90 ? 4.707 10.187 2.796 1.00 93.44 90 PRO A O 1
ATOM 747 N N . GLU A 1 91 ? 6.283 10.841 4.245 1.00 94.81 91 GLU A N 1
ATOM 748 C CA . GLU A 1 91 ? 7.262 11.315 3.263 1.00 94.81 91 GLU A CA 1
ATOM 749 C C . GLU A 1 91 ? 7.723 10.163 2.366 1.00 94.81 91 GLU A C 1
ATOM 751 O O . GLU A 1 91 ? 7.717 10.264 1.140 1.00 94.81 91 GLU A O 1
ATOM 756 N N . ALA A 1 92 ? 8.042 9.019 2.976 1.00 93.31 92 ALA A N 1
ATOM 757 C CA . ALA A 1 92 ? 8.436 7.815 2.255 1.00 93.31 92 ALA A CA 1
ATOM 758 C C . ALA A 1 92 ? 7.281 7.243 1.416 1.00 93.31 92 ALA A C 1
ATOM 760 O O . ALA A 1 92 ? 7.513 6.712 0.331 1.00 93.31 92 ALA A O 1
ATOM 761 N N . PHE A 1 93 ? 6.038 7.347 1.900 1.00 93.88 93 PHE A N 1
ATOM 762 C CA . PHE A 1 93 ? 4.856 6.949 1.134 1.00 93.88 93 PHE A CA 1
ATOM 763 C C . PHE A 1 93 ? 4.619 7.863 -0.079 1.00 93.88 93 PHE A C 1
ATOM 765 O O . PHE A 1 93 ? 4.361 7.364 -1.174 1.00 93.88 93 PHE A O 1
ATOM 772 N N . ASN A 1 94 ? 4.748 9.180 0.093 1.00 95.19 94 ASN A N 1
ATOM 773 C CA . ASN A 1 94 ? 4.605 10.147 -0.996 1.00 95.19 94 ASN A CA 1
ATOM 774 C C . ASN A 1 94 ? 5.673 9.924 -2.075 1.00 95.19 94 ASN A C 1
ATOM 776 O O . ASN A 1 94 ? 5.327 9.752 -3.241 1.00 95.19 94 ASN A O 1
ATOM 780 N N . LEU A 1 95 ? 6.941 9.790 -1.673 1.00 94.94 95 LEU A N 1
ATOM 781 C CA . LEU A 1 95 ? 8.044 9.498 -2.591 1.00 94.94 95 LEU A CA 1
ATOM 782 C C . LEU A 1 95 ? 7.848 8.166 -3.333 1.00 94.94 95 LEU A C 1
ATOM 784 O O . LEU A 1 95 ? 8.187 8.039 -4.509 1.00 94.94 95 LEU A O 1
ATOM 788 N N . PHE A 1 96 ? 7.287 7.157 -2.661 1.00 93.25 96 PHE A N 1
ATOM 789 C CA . PHE A 1 96 ? 6.913 5.900 -3.305 1.00 93.25 96 PHE A CA 1
ATOM 790 C C . PHE A 1 96 ? 5.870 6.113 -4.411 1.00 93.25 96 PHE A C 1
ATOM 792 O O . PHE A 1 96 ? 6.053 5.583 -5.506 1.00 93.25 96 PHE A O 1
ATOM 799 N N . LEU A 1 97 ? 4.807 6.885 -4.155 1.00 93.19 97 LEU A N 1
ATOM 800 C CA . LEU A 1 97 ? 3.784 7.172 -5.165 1.00 93.19 97 LEU A CA 1
ATOM 801 C C . LEU A 1 97 ? 4.343 7.971 -6.347 1.00 93.19 97 LEU A C 1
ATOM 803 O O . LEU A 1 97 ? 4.010 7.657 -7.487 1.00 93.19 97 LEU A O 1
ATOM 807 N N . GLU A 1 98 ? 5.211 8.951 -6.093 1.00 93.69 98 GLU A N 1
ATOM 808 C CA . GLU A 1 98 ? 5.880 9.736 -7.140 1.00 93.69 98 GLU A CA 1
ATOM 809 C C . GLU A 1 98 ? 6.726 8.845 -8.054 1.00 93.69 98 GLU A C 1
ATOM 811 O O . GLU A 1 98 ? 6.552 8.846 -9.274 1.00 93.69 98 GLU A O 1
ATOM 816 N N . ARG A 1 99 ? 7.590 8.008 -7.465 1.00 92.56 99 ARG A N 1
ATOM 817 C CA . ARG A 1 99 ? 8.413 7.050 -8.219 1.00 92.56 99 ARG A CA 1
ATOM 818 C C . ARG A 1 99 ? 7.556 6.049 -8.981 1.00 92.56 99 ARG A C 1
ATOM 820 O O . ARG A 1 99 ? 7.869 5.715 -10.120 1.00 92.56 99 ARG A O 1
ATOM 827 N N . LEU A 1 100 ? 6.469 5.580 -8.372 1.00 90.31 100 LEU A N 1
ATOM 828 C CA . LEU A 1 100 ? 5.541 4.662 -9.020 1.00 90.31 100 LEU A CA 1
ATOM 829 C C . LEU A 1 100 ? 4.857 5.312 -10.229 1.00 90.31 100 LEU A C 1
ATOM 831 O O . LEU A 1 100 ? 4.761 4.668 -11.272 1.00 90.31 100 LEU A O 1
ATOM 835 N N . SER A 1 101 ? 4.432 6.574 -10.113 1.00 89.81 101 SER A N 1
ATOM 836 C CA . SER A 1 101 ? 3.858 7.336 -11.228 1.00 89.81 101 SER A CA 1
ATOM 837 C C . SER A 1 101 ? 4.857 7.474 -12.372 1.00 89.81 101 SER A C 1
ATOM 839 O O . SER A 1 101 ? 4.529 7.121 -13.499 1.00 89.81 101 SER A O 1
ATOM 841 N N . ALA A 1 102 ? 6.104 7.855 -12.080 1.00 88.62 102 ALA A N 1
ATOM 842 C CA . ALA A 1 102 ? 7.146 7.990 -13.098 1.00 88.62 102 ALA A CA 1
ATOM 843 C C . ALA A 1 102 ? 7.393 6.680 -13.874 1.00 88.62 102 ALA A C 1
ATOM 845 O O . ALA A 1 102 ? 7.545 6.699 -15.094 1.00 88.62 102 ALA A O 1
ATOM 846 N N . ILE A 1 103 ? 7.368 5.521 -13.198 1.00 86.25 103 ILE A N 1
ATOM 847 C CA . ILE A 1 103 ? 7.463 4.209 -13.867 1.00 86.25 103 ILE A CA 1
ATOM 848 C C . ILE A 1 103 ? 6.292 4.002 -14.834 1.00 86.25 103 ILE A C 1
ATOM 850 O O . ILE A 1 103 ? 6.477 3.487 -15.942 1.00 86.25 103 ILE A O 1
ATOM 854 N N . ILE A 1 104 ? 5.078 4.354 -14.404 1.00 84.69 104 ILE A N 1
ATOM 855 C CA . ILE A 1 104 ? 3.856 4.192 -15.196 1.00 84.69 104 ILE A CA 1
ATOM 856 C C . ILE A 1 104 ? 3.898 5.101 -16.423 1.00 84.69 104 ILE A C 1
ATOM 858 O O . ILE A 1 104 ? 3.662 4.614 -17.528 1.00 84.69 104 ILE A O 1
ATOM 862 N N . ASP A 1 105 ? 4.261 6.368 -16.246 1.00 81.44 105 ASP A N 1
ATOM 863 C CA . ASP A 1 105 ? 4.334 7.362 -17.317 1.00 81.44 105 ASP A CA 1
ATOM 864 C C . ASP A 1 105 ? 5.400 6.989 -18.352 1.00 81.44 105 ASP A C 1
ATOM 866 O O . ASP A 1 105 ? 5.101 6.935 -19.545 1.00 81.44 105 ASP A O 1
ATOM 870 N N . ASN A 1 106 ? 6.596 6.585 -17.909 1.00 76.00 106 ASN A N 1
ATOM 871 C CA . ASN A 1 106 ? 7.657 6.095 -18.796 1.00 76.00 106 ASN A CA 1
ATOM 872 C C . ASN A 1 106 ? 7.220 4.858 -19.592 1.00 76.00 106 ASN A C 1
ATOM 874 O O . ASN A 1 106 ? 7.557 4.705 -20.764 1.00 76.00 106 ASN A O 1
ATOM 878 N N . THR A 1 107 ? 6.450 3.960 -18.972 1.00 68.75 107 THR A N 1
ATOM 879 C CA . THR A 1 107 ? 5.993 2.748 -19.663 1.00 68.75 107 THR A CA 1
ATOM 880 C C . THR A 1 107 ? 4.834 3.023 -20.627 1.00 68.75 107 THR A C 1
ATOM 882 O O . THR A 1 107 ? 4.695 2.317 -21.622 1.00 68.75 107 THR A O 1
ATOM 885 N N . ASN A 1 108 ? 4.018 4.046 -20.364 1.00 61.75 108 ASN A N 1
ATOM 886 C CA . ASN A 1 108 ? 2.950 4.482 -21.263 1.00 61.75 108 ASN A CA 1
ATOM 887 C C . ASN A 1 108 ? 3.491 5.314 -22.442 1.00 61.75 108 ASN A C 1
ATOM 889 O O . ASN A 1 108 ? 2.973 5.192 -23.549 1.00 61.75 108 ASN A O 1
ATOM 893 N N . GLY A 1 109 ? 4.538 6.118 -22.222 1.00 54.38 109 GLY A N 1
ATOM 894 C CA . GLY A 1 109 ? 5.218 6.910 -23.255 1.00 54.38 109 GLY A CA 1
ATOM 895 C C . GLY A 1 109 ? 6.046 6.077 -24.239 1.00 54.38 109 GLY A C 1
ATOM 896 O O . GLY A 1 109 ? 6.171 6.454 -25.398 1.00 54.38 109 GLY A O 1
ATOM 897 N N . ASN A 1 110 ? 6.518 4.898 -23.826 1.00 51.59 110 ASN A N 1
ATOM 898 C CA . ASN A 1 110 ? 7.190 3.932 -24.706 1.00 51.59 110 ASN A CA 1
ATOM 899 C C . ASN A 1 110 ? 6.216 3.115 -25.584 1.00 51.59 110 ASN A C 1
ATOM 901 O O . ASN A 1 110 ? 6.620 2.131 -26.199 1.00 51.59 110 ASN A O 1
ATOM 905 N N . VAL A 1 111 ? 4.934 3.500 -25.648 1.00 49.41 111 VAL A N 1
ATOM 906 C CA . VAL A 1 111 ? 3.955 2.983 -26.620 1.00 49.41 111 VAL A CA 1
ATOM 907 C C . VAL A 1 11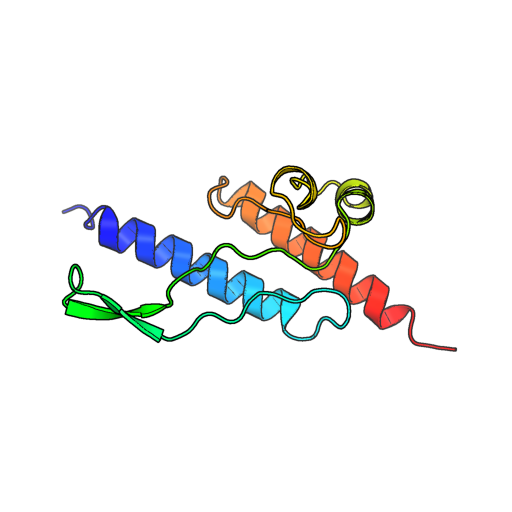1 ? 3.737 4.028 -27.718 1.00 49.41 111 VAL A C 1
ATOM 909 O O . VAL A 1 111 ? 2.613 4.453 -27.970 1.00 49.41 111 VAL A O 1
ATOM 912 N N . VAL A 1 112 ? 4.815 4.472 -28.365 1.00 37.66 112 VAL A N 1
ATOM 913 C CA . VAL A 1 112 ? 4.760 5.095 -29.692 1.00 37.66 112 VAL A CA 1
ATOM 914 C C . VAL A 1 112 ? 5.926 4.549 -30.514 1.00 37.66 112 VAL A C 1
ATOM 916 O O . VAL A 1 112 ? 7.079 4.659 -30.102 1.00 37.66 112 VAL A O 1
ATOM 919 N N . THR A 1 113 ? 5.538 3.994 -31.668 1.00 35.00 113 THR A N 1
ATOM 920 C CA . THR A 1 113 ? 6.279 3.293 -32.739 1.00 35.00 113 THR A CA 1
ATOM 921 C C . THR A 1 113 ? 6.816 1.901 -32.435 1.00 35.00 113 THR A C 1
ATOM 923 O O . THR A 1 113 ? 7.705 1.762 -31.573 1.00 35.00 113 THR A O 1
#

Foldseek 3Di:
DDDDPVVVVQVLLVVLVVLLCVLCVPFPQWDWDDWDFDQDPVVRGTDTDDDQTFIQQAQVVCVVLVHHWAACVVVVDDNSTTGHDSPDDPVVSVSSSVSSNVSRVVVVVVPDD

Radius of gyration: 15.81 Å; chains: 1; bounding box: 37×34×56 Å

pLDDT: mean 81.4, std 13.02, range [35.0, 95.19]

Sequence (113 aa):
MGENFFEYSHSILKERWERLRNVVKNSRVFSLPKYPRDYCNFTGNFCMVAQQGGYRLGESRLREHQIIARSGERFGASPKHVRISMFSPPEAFNLFLERLSAIIDNTNGNVVT

InterPro domains:
  IPR006948 Alliinase, C-terminal [PF04864] (4-103)
  IPR015422 Pyridoxal phosphate-dependent transferase, small domain [G3DSA:3.90.1150.10] (1-109)
  IPR015424 Pyridoxal phosphate-dependent transferase [SSF53383] (3-104)

Organism: Populus alba (NCBI:txid43335)